Protein AF-A0A9X8VDF1-F1 (afdb_monomer_lite)

Sequence (161 aa):
MDKIRSIMGDCEPEWCFLNFKEASREVVQPNGGIATYKCFELTRDAFVLIVMGFTGKKALQWKIDYINAFNKMEAALSGAFEQQNNISEEEIDAYNVQALAKHYRVLYETWKNQIYPALRAIESPLAGRLVDRFKDGSAFLMYVEQAANKRLKPGQKPRIH

Structure (mmCIF, N/CA/C/O backbone):
data_AF-A0A9X8VDF1-F1
#
_entry.id   AF-A0A9X8VDF1-F1
#
loop_
_atom_site.group_PDB
_atom_site.id
_atom_site.type_symbol
_atom_site.label_atom_id
_atom_site.label_alt_id
_atom_site.label_comp_id
_atom_site.label_asym_id
_atom_site.label_entity_id
_atom_site.label_seq_id
_atom_site.pdbx_PDB_ins_code
_atom_site.Cartn_x
_atom_site.Cartn_y
_atom_site.Cartn_z
_atom_site.occupancy
_atom_site.B_iso_or_equiv
_atom_site.auth_seq_id
_atom_site.auth_comp_id
_atom_site.auth_asym_id
_atom_site.auth_atom_id
_atom_site.pdbx_PDB_model_num
ATOM 1 N N . MET A 1 1 ? -26.419 13.472 34.697 1.00 64.06 1 MET A N 1
ATOM 2 C CA . MET A 1 1 ? -26.368 12.145 35.352 1.00 64.06 1 MET A CA 1
ATOM 3 C C . MET A 1 1 ? -27.559 11.275 34.966 1.00 64.06 1 MET A C 1
ATOM 5 O O . MET A 1 1 ? -27.347 10.116 34.636 1.00 64.06 1 MET A O 1
ATOM 9 N N . ASP A 1 2 ? -28.777 11.822 34.913 1.00 75.94 2 ASP A N 1
ATOM 10 C CA . ASP A 1 2 ? -29.998 11.027 34.670 1.00 75.94 2 ASP A CA 1
ATOM 11 C C . ASP A 1 2 ? -30.047 10.355 33.296 1.00 75.94 2 ASP A C 1
ATOM 13 O O . ASP A 1 2 ? -30.526 9.234 33.170 1.00 75.94 2 ASP A O 1
ATOM 17 N N . LYS A 1 3 ? -29.454 10.980 32.273 1.00 76.12 3 LYS A N 1
ATOM 18 C CA . LYS A 1 3 ? -29.369 10.400 30.925 1.00 76.12 3 LYS A CA 1
ATOM 19 C C . LYS A 1 3 ? -28.497 9.138 30.868 1.00 76.12 3 LYS A C 1
ATOM 21 O O . LYS A 1 3 ? -28.879 8.177 30.216 1.00 76.12 3 LYS A O 1
ATOM 26 N N . ILE A 1 4 ? -27.364 9.121 31.579 1.00 81.12 4 ILE A N 1
ATOM 27 C CA . ILE A 1 4 ? -26.484 7.940 31.666 1.00 81.12 4 ILE A CA 1
ATOM 28 C C . ILE A 1 4 ? -27.190 6.830 32.446 1.00 81.12 4 ILE A C 1
ATOM 30 O O . ILE A 1 4 ? -27.235 5.697 31.988 1.00 81.12 4 ILE A O 1
ATOM 34 N N . ARG A 1 5 ? -27.835 7.167 33.568 1.00 81.44 5 ARG A N 1
ATOM 35 C CA . ARG A 1 5 ? -28.601 6.196 34.365 1.00 81.44 5 ARG A CA 1
ATOM 36 C C . ARG A 1 5 ? -29.788 5.604 33.605 1.00 81.44 5 ARG A C 1
ATOM 38 O O . ARG A 1 5 ? -30.051 4.416 33.733 1.00 81.44 5 ARG A O 1
ATOM 45 N N . SER A 1 6 ? -30.467 6.406 32.784 1.00 83.12 6 SER A N 1
ATOM 46 C CA . SER A 1 6 ? -31.528 5.925 31.894 1.00 83.12 6 SER A CA 1
ATOM 47 C C . SER A 1 6 ? -30.994 4.950 30.846 1.00 83.12 6 SER A C 1
ATOM 49 O O . SER A 1 6 ? -31.638 3.942 30.591 1.00 83.12 6 SER A O 1
ATOM 51 N N . ILE A 1 7 ? -29.823 5.224 30.261 1.00 82.06 7 ILE A N 1
ATOM 52 C CA . ILE A 1 7 ? -29.169 4.299 29.323 1.00 82.06 7 ILE A CA 1
ATOM 53 C C . ILE A 1 7 ? -28.780 3.006 30.044 1.00 82.06 7 ILE A C 1
ATOM 55 O O . ILE A 1 7 ? -29.059 1.929 29.532 1.00 82.06 7 ILE A O 1
ATOM 59 N N . MET A 1 8 ? -28.203 3.101 31.245 1.00 80.88 8 MET A N 1
ATOM 60 C CA . MET A 1 8 ? -27.798 1.934 32.034 1.00 80.88 8 MET A CA 1
ATOM 61 C C . MET A 1 8 ? -28.972 1.051 32.473 1.00 80.88 8 MET A C 1
ATOM 63 O O . MET A 1 8 ? -28.791 -0.146 32.648 1.00 80.88 8 MET A O 1
ATOM 67 N N . GLY A 1 9 ? -30.172 1.617 32.636 1.00 83.12 9 GLY A N 1
ATOM 68 C CA . GLY A 1 9 ? -31.382 0.843 32.937 1.00 83.12 9 GLY A CA 1
ATOM 69 C C . GLY A 1 9 ? -31.966 0.094 31.734 1.00 83.12 9 GLY A C 1
ATOM 70 O O . GLY A 1 9 ? -32.701 -0.875 31.915 1.00 83.12 9 GLY A O 1
ATOM 71 N N . ASP A 1 10 ? -31.640 0.533 30.517 1.00 83.75 10 ASP A N 1
ATOM 72 C CA . ASP A 1 10 ? -32.203 0.008 29.269 1.00 83.75 10 ASP A CA 1
ATOM 73 C C . ASP A 1 10 ? -31.198 -0.799 28.432 1.00 83.75 10 ASP A C 1
ATOM 75 O O . ASP A 1 10 ? -31.592 -1.449 27.463 1.00 83.75 10 ASP A O 1
ATOM 79 N N . CYS A 1 11 ? -29.918 -0.749 28.794 1.00 80.88 11 CYS A N 1
ATOM 80 C CA . CYS A 1 11 ? -28.820 -1.457 28.150 1.00 80.88 11 CYS A CA 1
ATOM 81 C C . CYS A 1 11 ? -28.487 -2.755 28.903 1.00 80.88 11 CYS A C 1
ATOM 83 O O . CYS A 1 11 ? -28.810 -2.923 30.078 1.00 80.88 11 CYS A O 1
ATOM 85 N N . GLU A 1 12 ? -27.832 -3.683 28.211 1.00 84.69 12 GLU A N 1
ATOM 86 C CA . GLU A 1 12 ? -27.369 -4.931 28.799 1.00 84.69 12 GLU A CA 1
ATOM 87 C C . GLU A 1 12 ? -26.359 -4.657 29.938 1.00 84.69 12 GLU A C 1
ATOM 89 O O . GLU A 1 12 ? -25.422 -3.869 29.745 1.00 84.69 12 GLU A O 1
ATOM 94 N N . PRO A 1 13 ? -26.520 -5.278 31.125 1.00 83.88 13 PRO A N 1
ATOM 95 C CA . PRO A 1 13 ? -25.715 -4.947 32.303 1.00 83.88 13 PRO A CA 1
ATOM 96 C C . PRO A 1 13 ? -24.206 -5.098 32.091 1.00 83.88 13 PRO A C 1
ATOM 98 O O . PRO A 1 13 ? -23.430 -4.271 32.568 1.00 83.88 13 PRO A O 1
ATOM 101 N N . GLU A 1 14 ? -23.790 -6.121 31.345 1.00 85.94 14 GLU A N 1
ATOM 102 C CA . GLU A 1 14 ? -22.381 -6.376 31.036 1.00 85.94 14 GLU A CA 1
ATOM 103 C C . GLU A 1 14 ? -21.795 -5.282 30.136 1.00 85.94 14 GLU A C 1
ATOM 105 O O . GLU A 1 14 ? -20.730 -4.734 30.426 1.00 85.94 14 GLU A O 1
ATOM 110 N N . TRP A 1 15 ? -22.535 -4.875 29.099 1.00 86.81 15 TRP A N 1
ATOM 111 C CA . TRP A 1 15 ? -22.125 -3.774 28.229 1.00 86.81 15 TRP A CA 1
ATOM 112 C C . TRP A 1 15 ? -22.015 -2.465 29.013 1.00 86.81 15 TRP A C 1
ATOM 114 O O . TRP A 1 15 ? -21.064 -1.704 28.831 1.00 86.81 15 TRP A O 1
ATOM 124 N N . CYS A 1 16 ? -22.953 -2.213 29.929 1.00 84.81 16 CYS A N 1
ATOM 125 C CA . CYS A 1 16 ? -22.906 -1.040 30.795 1.00 84.81 16 CYS A CA 1
ATOM 126 C C . CYS A 1 16 ? -21.697 -1.028 31.713 1.00 84.81 16 CYS A C 1
ATOM 128 O O . CYS A 1 16 ? -21.040 -0.000 31.819 1.00 84.81 16 CYS A O 1
ATOM 130 N N . PHE A 1 17 ? -21.393 -2.155 32.349 1.00 84.94 17 PHE A N 1
ATOM 131 C CA . PHE A 1 17 ? -20.259 -2.266 33.255 1.00 84.94 17 PHE A CA 1
ATOM 132 C C . PHE A 1 17 ? -18.921 -2.006 32.550 1.00 84.94 17 PHE A C 1
ATOM 134 O O . PHE A 1 17 ? -18.047 -1.338 33.100 1.00 84.94 17 PHE A O 1
ATOM 141 N N . LEU A 1 18 ? -18.775 -2.483 31.311 1.00 86.94 18 LEU A N 1
ATOM 142 C CA . LEU A 1 18 ? -17.561 -2.289 30.516 1.00 86.94 18 LEU A CA 1
ATOM 143 C C . LEU A 1 18 ? -17.398 -0.853 30.002 1.00 86.94 18 LEU A C 1
ATOM 145 O O . LEU A 1 18 ? -16.271 -0.393 29.828 1.00 86.94 18 LEU A O 1
ATOM 149 N N . ASN A 1 19 ? -18.504 -0.148 29.745 1.00 87.69 19 ASN A N 1
ATOM 150 C CA . ASN A 1 19 ? -18.484 1.141 29.051 1.00 87.69 19 ASN A CA 1
ATOM 151 C C . ASN A 1 19 ? -18.769 2.353 29.958 1.00 87.69 19 ASN A C 1
ATOM 153 O O . ASN A 1 19 ? -18.362 3.468 29.625 1.00 87.69 19 ASN A O 1
ATOM 157 N N . PHE A 1 20 ? -19.413 2.148 31.111 1.00 89.69 20 PHE A N 1
ATOM 158 C CA . PHE A 1 20 ? -19.726 3.168 32.114 1.00 89.69 20 PHE A CA 1
ATOM 159 C C . PHE A 1 20 ? -19.220 2.740 33.491 1.00 89.69 20 PHE A C 1
ATOM 161 O O . PHE A 1 20 ? -19.832 1.913 34.167 1.00 89.69 20 PHE A O 1
ATOM 168 N N . LYS A 1 21 ? -18.142 3.367 33.959 1.00 88.88 21 LYS A N 1
ATOM 169 C CA . LYS A 1 21 ? -17.600 3.105 35.293 1.00 88.88 21 LYS A CA 1
ATOM 170 C C . LYS A 1 21 ? -17.929 4.256 36.233 1.00 88.88 21 LYS A C 1
ATOM 172 O O . LYS A 1 21 ? -17.556 5.401 35.982 1.00 88.88 21 LYS A O 1
ATOM 177 N N . GLU A 1 22 ? -18.655 3.961 37.307 1.00 87.50 22 GLU A N 1
ATOM 178 C CA . GLU A 1 22 ? -18.976 4.953 38.335 1.00 87.50 22 GLU A CA 1
ATOM 179 C C . GLU A 1 22 ? -17.706 5.455 39.027 1.00 87.50 22 GLU A C 1
ATOM 181 O O . GLU A 1 22 ? -16.836 4.677 39.416 1.00 87.50 22 GLU A O 1
ATOM 186 N N . ALA A 1 23 ? -17.615 6.773 39.187 1.00 87.25 23 ALA A N 1
ATOM 187 C CA . ALA A 1 23 ? -16.504 7.441 39.842 1.00 87.25 23 ALA A CA 1
ATOM 188 C C . ALA A 1 23 ? -17.002 8.634 40.670 1.00 87.25 23 ALA A C 1
ATOM 190 O O . ALA A 1 23 ? -18.149 9.086 40.568 1.00 87.25 23 ALA A O 1
ATOM 191 N N . SER A 1 24 ? -16.122 9.170 41.506 1.00 88.50 24 SER A N 1
ATOM 192 C CA . SER A 1 24 ? -16.365 10.413 42.227 1.00 88.50 24 SER A CA 1
ATOM 193 C C . SER A 1 24 ? -15.155 11.318 42.125 1.00 88.50 24 SER A C 1
ATOM 195 O O . SER A 1 24 ? -14.020 10.855 42.214 1.00 88.50 24 SER A O 1
ATOM 197 N N . ARG A 1 25 ? -15.402 12.617 41.976 1.00 89.00 25 ARG A N 1
ATOM 198 C CA . ARG A 1 25 ? -14.361 13.635 41.943 1.00 89.00 25 ARG A CA 1
ATOM 199 C C . ARG A 1 25 ? -14.585 14.641 43.054 1.00 89.00 25 ARG A C 1
ATOM 201 O O . ARG A 1 25 ? -15.652 15.243 43.147 1.00 89.00 25 ARG A O 1
ATOM 208 N N . GLU A 1 26 ? -13.553 14.842 43.853 1.00 91.75 26 GLU A N 1
ATOM 209 C CA . GLU A 1 26 ? -13.494 15.927 44.820 1.00 91.75 26 GLU A CA 1
ATOM 210 C C . GLU A 1 26 ? -13.043 17.209 44.121 1.00 91.75 26 GLU A C 1
ATOM 212 O O . GLU A 1 26 ? -12.083 17.220 43.345 1.00 91.75 26 GLU A O 1
ATOM 217 N N . VAL A 1 27 ? -13.777 18.291 44.352 1.00 88.75 27 VAL A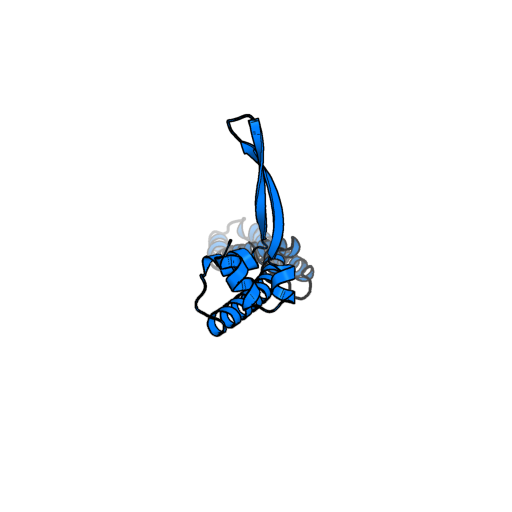 N 1
ATOM 218 C CA . VAL A 1 27 ? -13.481 19.610 43.799 1.00 88.75 27 VAL A CA 1
ATOM 219 C C . VAL A 1 27 ? -13.410 20.593 44.954 1.00 88.75 27 VAL A C 1
ATOM 221 O O . VAL A 1 27 ? -14.351 20.707 45.743 1.00 88.75 27 VAL A O 1
ATOM 224 N N . VAL A 1 28 ? -12.288 21.305 45.037 1.00 90.69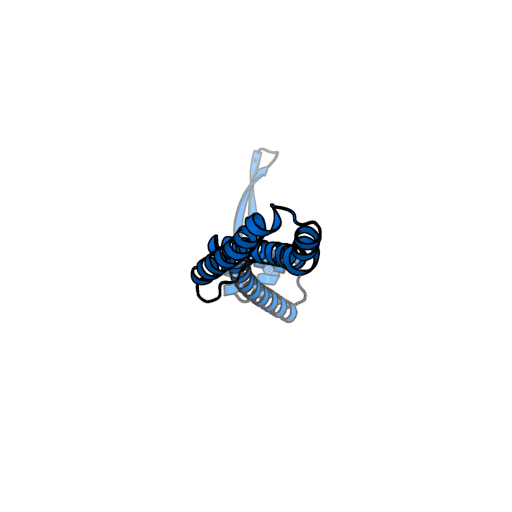 28 VAL A N 1
ATOM 225 C CA . VAL A 1 28 ? -12.106 22.405 45.984 1.00 90.69 28 VAL A CA 1
ATOM 226 C C . VAL A 1 28 ? -12.955 23.578 45.514 1.00 90.69 28 VAL A C 1
ATOM 228 O O . VAL A 1 28 ? -12.837 24.040 44.378 1.00 90.69 28 VAL A O 1
ATOM 231 N N . GLN A 1 29 ? -13.847 24.033 46.379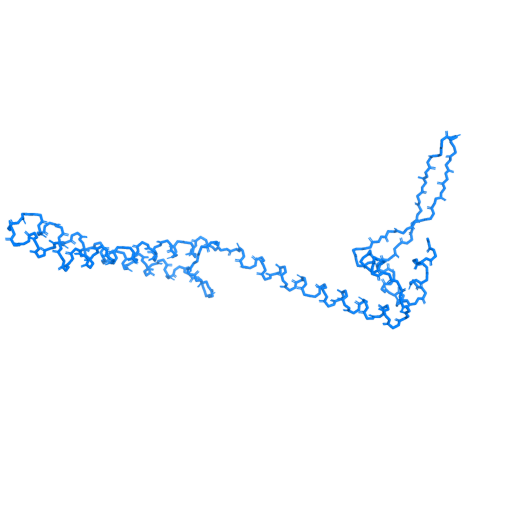 1.00 90.62 29 GLN A N 1
ATOM 232 C CA . GLN A 1 29 ? -14.723 25.158 46.122 1.00 90.62 29 GLN A CA 1
ATOM 233 C C . GLN A 1 29 ? -14.016 26.491 46.410 1.00 90.62 29 GLN A C 1
ATOM 235 O O . GLN A 1 29 ? -13.076 26.538 47.206 1.00 90.62 29 GLN A O 1
ATOM 240 N N . PRO A 1 30 ? -14.500 27.607 45.835 1.00 85.56 30 PRO A N 1
ATOM 241 C CA . PRO A 1 30 ? -13.928 28.938 46.063 1.00 85.56 30 PRO A CA 1
ATOM 242 C C . PRO A 1 30 ? -13.905 29.380 47.537 1.00 85.56 30 PRO A C 1
ATOM 244 O O . PRO A 1 30 ? -13.122 30.247 47.903 1.00 85.56 30 PRO A O 1
ATOM 247 N N . ASN A 1 31 ? -14.751 28.787 48.386 1.00 90.06 31 ASN A N 1
ATOM 248 C CA . ASN A 1 31 ? -14.819 29.038 49.829 1.00 90.06 31 ASN A CA 1
ATOM 249 C C . ASN A 1 31 ? -13.888 28.131 50.665 1.00 90.06 31 ASN A C 1
ATOM 251 O O . ASN A 1 31 ? -13.973 28.148 51.890 1.00 90.06 31 ASN A O 1
ATOM 255 N N . GLY A 1 32 ? -13.036 27.320 50.029 1.00 85.06 32 GLY A N 1
ATOM 256 C CA . GLY A 1 32 ? -12.114 26.400 50.702 1.00 85.06 32 GLY A CA 1
ATOM 257 C C . GLY A 1 32 ? -12.730 25.066 51.145 1.00 85.06 32 GLY A C 1
ATOM 258 O O . GLY A 1 32 ? -12.010 24.217 51.664 1.00 85.06 32 GLY A O 1
ATOM 259 N N . GLY A 1 33 ? -14.031 24.842 50.930 1.00 89.75 33 GLY A N 1
ATOM 260 C CA . GLY A 1 33 ? -14.664 23.541 51.165 1.00 89.75 33 GLY A CA 1
ATOM 261 C C . GLY A 1 33 ? -14.354 22.531 50.055 1.00 89.75 33 GLY A C 1
ATOM 262 O O . GLY A 1 33 ? -14.139 22.910 48.906 1.00 89.75 33 GLY A O 1
ATOM 263 N N . ILE A 1 34 ? -14.372 21.235 50.368 1.00 88.75 34 ILE A N 1
ATOM 264 C CA . ILE A 1 34 ? -14.288 20.158 49.369 1.00 88.75 34 ILE A CA 1
ATOM 265 C C . ILE A 1 34 ? -15.702 19.642 49.102 1.00 88.75 34 ILE A C 1
ATOM 267 O O . ILE A 1 34 ? -16.426 19.306 50.037 1.00 88.75 34 ILE A O 1
ATOM 271 N N . ALA A 1 35 ? -16.099 19.566 47.831 1.00 88.81 35 ALA A N 1
ATOM 272 C CA . ALA A 1 35 ? -17.330 18.892 47.429 1.00 88.81 35 ALA A CA 1
ATOM 273 C C . ALA A 1 35 ? -17.050 17.686 46.540 1.00 88.81 35 ALA A C 1
ATOM 275 O O . ALA A 1 35 ? -16.310 17.773 45.560 1.00 88.81 35 ALA A O 1
ATOM 276 N N . THR A 1 36 ? -17.705 16.577 46.870 1.00 89.19 36 THR A N 1
ATOM 277 C CA . THR A 1 36 ? -17.641 15.327 46.116 1.00 89.19 36 THR A CA 1
ATOM 278 C C . THR A 1 36 ? -18.766 15.284 45.089 1.00 89.19 36 THR A C 1
ATOM 280 O O . THR A 1 36 ? -19.948 15.260 45.434 1.00 89.19 36 THR A O 1
ATOM 283 N N . TYR A 1 37 ? -18.403 15.227 43.812 1.00 87.88 37 TYR A N 1
ATOM 284 C CA . TYR A 1 37 ? -19.331 15.087 42.696 1.00 87.88 37 TYR A CA 1
ATOM 285 C C . TYR A 1 37 ? -19.276 13.665 42.152 1.00 87.88 37 TYR A C 1
ATOM 287 O O . TYR A 1 37 ? -18.199 13.125 41.908 1.00 87.88 37 TYR A O 1
ATOM 295 N N . LYS A 1 38 ? -20.443 13.062 41.918 1.00 87.38 38 LYS A N 1
ATOM 296 C CA . LYS A 1 38 ? -20.532 11.783 41.203 1.00 87.38 38 LYS A CA 1
ATOM 297 C C . LYS A 1 38 ? -20.261 12.018 39.716 1.00 87.38 38 LYS A C 1
ATOM 299 O O . LYS A 1 38 ? -20.856 12.917 39.121 1.00 87.38 38 LYS A O 1
ATOM 304 N N . CYS A 1 39 ? -19.413 11.197 39.117 1.00 88.00 39 CYS A N 1
ATOM 305 C CA . CYS A 1 39 ? -19.093 11.213 37.694 1.00 88.00 39 CYS A CA 1
ATOM 306 C C . CYS A 1 39 ? -19.032 9.784 37.134 1.00 88.00 39 CYS A C 1
ATOM 308 O O . CYS A 1 39 ? -19.197 8.808 37.863 1.00 88.00 39 CYS A O 1
ATOM 310 N N . PHE A 1 40 ? -18.845 9.672 35.822 1.00 87.31 40 PHE A N 1
ATOM 311 C CA . PHE A 1 40 ? -18.625 8.400 35.144 1.00 87.31 40 PHE A CA 1
ATOM 312 C C . PHE A 1 40 ? -17.362 8.500 34.295 1.00 87.31 40 PHE A C 1
ATOM 314 O O . PHE A 1 40 ? -17.179 9.487 33.580 1.00 87.31 40 PHE A O 1
ATOM 321 N N . GLU A 1 41 ? -16.520 7.477 34.363 1.00 89.44 41 GLU A N 1
ATOM 322 C CA . GLU A 1 41 ? -15.487 7.218 33.366 1.00 89.44 41 GLU A CA 1
ATOM 323 C C . GLU A 1 41 ? -16.135 6.475 32.194 1.00 89.44 41 GLU A C 1
ATOM 325 O O . GLU A 1 41 ? -16.903 5.530 32.393 1.00 89.44 41 GLU A O 1
ATOM 330 N N . LEU A 1 42 ? -15.863 6.943 30.977 1.00 91.94 42 LEU A N 1
ATOM 331 C CA . LEU A 1 42 ? -16.499 6.457 29.757 1.00 91.94 42 LEU A CA 1
ATOM 332 C C . LEU A 1 42 ? -15.450 5.874 28.816 1.00 91.94 42 LEU A C 1
ATOM 334 O O . LEU A 1 42 ? -14.390 6.470 28.620 1.00 91.94 42 LEU A O 1
ATOM 338 N N . THR A 1 43 ? -15.781 4.757 28.175 1.00 93.19 43 THR A N 1
ATOM 339 C CA . THR A 1 43 ? -15.057 4.297 26.985 1.00 93.19 43 THR A CA 1
ATOM 340 C C . THR A 1 43 ? -15.421 5.160 25.772 1.00 93.19 43 THR A C 1
ATOM 342 O O . THR A 1 43 ? -16.398 5.920 25.782 1.00 93.19 43 THR A O 1
ATOM 345 N N . ARG A 1 44 ? -14.660 5.011 24.680 1.00 92.06 44 ARG A N 1
ATOM 346 C CA . ARG A 1 44 ? -14.999 5.604 23.375 1.00 92.06 44 ARG A CA 1
ATOM 347 C C . ARG A 1 44 ? -16.433 5.263 22.966 1.00 92.06 44 ARG A C 1
ATOM 349 O O . ARG A 1 44 ? -17.177 6.139 22.537 1.00 92.06 44 ARG A O 1
ATOM 356 N N . ASP A 1 45 ? -16.822 4.011 23.149 1.00 92.81 45 ASP A N 1
ATOM 357 C CA . ASP A 1 45 ? -18.109 3.487 22.709 1.00 92.81 45 ASP A CA 1
ATOM 358 C C . ASP A 1 45 ? -19.268 4.058 23.539 1.00 92.81 45 ASP A C 1
ATOM 360 O O . ASP A 1 45 ? -20.277 4.483 22.973 1.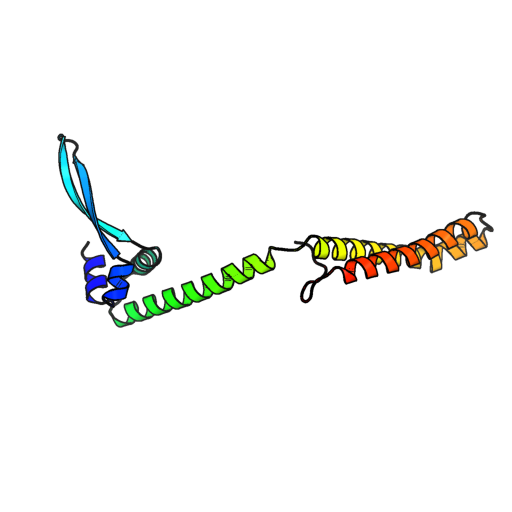00 92.81 45 ASP A O 1
ATOM 364 N N . ALA A 1 46 ? -19.100 4.192 24.862 1.00 90.81 46 ALA A N 1
ATOM 365 C CA . ALA A 1 46 ? -20.057 4.912 25.707 1.00 90.81 46 ALA A CA 1
ATOM 366 C C . ALA A 1 46 ? -20.205 6.381 25.295 1.00 90.81 46 ALA A C 1
ATOM 368 O O . ALA A 1 46 ? -21.322 6.903 25.247 1.00 90.81 46 ALA A O 1
ATOM 369 N N . PHE A 1 47 ? -19.097 7.058 24.985 1.00 90.88 47 PHE A N 1
ATOM 370 C CA . PHE A 1 47 ? -19.136 8.442 24.521 1.00 90.88 47 PHE A CA 1
ATOM 371 C C . PHE A 1 47 ? -19.899 8.572 23.196 1.00 90.88 47 PHE A C 1
ATOM 373 O O . PHE A 1 47 ? -20.809 9.397 23.090 1.00 90.88 47 PHE A O 1
ATOM 380 N N . VAL A 1 48 ? -19.589 7.720 22.214 1.00 90.31 48 VAL A N 1
ATOM 381 C CA . VAL A 1 48 ? -20.269 7.683 20.908 1.00 90.31 48 VAL A CA 1
ATOM 382 C C . VAL A 1 48 ? -21.769 7.449 21.088 1.00 90.31 48 VAL A C 1
ATOM 384 O O . VAL A 1 48 ? -22.585 8.176 20.516 1.00 90.31 48 VAL A O 1
ATOM 387 N N . LEU A 1 49 ? -22.144 6.504 21.950 1.00 89.44 49 LEU A N 1
ATOM 388 C CA . LEU A 1 49 ? -23.539 6.211 22.258 1.00 89.44 49 LEU A CA 1
ATOM 389 C C . LEU A 1 49 ? -24.275 7.418 22.867 1.00 89.44 49 LEU A C 1
ATOM 391 O O . LEU A 1 49 ? -25.408 7.713 22.479 1.00 89.44 49 LEU A O 1
ATOM 395 N N . ILE A 1 50 ? -23.637 8.147 23.791 1.00 88.75 50 ILE A N 1
ATOM 396 C CA . ILE A 1 50 ? -24.210 9.357 24.403 1.00 88.75 50 ILE A CA 1
ATOM 397 C C . ILE A 1 50 ? -24.427 10.456 23.355 1.00 88.75 50 ILE A C 1
ATOM 399 O O . ILE A 1 50 ? -25.489 11.092 23.352 1.00 88.75 50 ILE A O 1
ATOM 403 N N . VAL A 1 51 ? -23.444 10.679 22.476 1.00 88.06 51 VAL A N 1
ATOM 404 C CA . VAL A 1 51 ? -23.494 11.712 21.427 1.00 88.06 51 VAL A CA 1
ATOM 405 C C . VAL A 1 51 ? -24.623 11.439 20.433 1.00 88.06 51 VAL A C 1
ATOM 407 O O . VAL A 1 51 ? -25.344 12.363 20.063 1.00 88.06 51 VAL A O 1
ATOM 410 N N . MET A 1 52 ? -24.862 10.172 20.077 1.00 85.69 52 MET A N 1
ATOM 411 C CA . MET A 1 52 ? -25.989 9.762 19.224 1.00 85.69 52 MET A CA 1
ATOM 412 C C . MET A 1 52 ? -27.372 10.011 19.856 1.00 85.69 52 MET A C 1
ATOM 414 O O . MET A 1 52 ? -28.405 9.845 19.195 1.00 85.69 52 MET A O 1
ATOM 418 N N . GLY A 1 53 ? -27.424 10.362 21.144 1.00 79.44 53 GLY A N 1
ATOM 419 C CA . GLY A 1 53 ? -28.656 10.568 21.893 1.00 79.44 53 GLY A CA 1
ATOM 420 C C . GLY A 1 53 ? -29.410 9.268 22.182 1.00 79.44 53 GLY A C 1
ATOM 421 O O . GLY A 1 53 ? -29.049 8.186 21.726 1.00 79.44 53 GLY A O 1
ATOM 422 N N . PHE A 1 54 ? -30.498 9.366 22.943 1.00 72.25 54 PHE A N 1
ATOM 423 C CA . PHE A 1 54 ? -31.313 8.216 23.332 1.00 72.25 54 PHE A CA 1
ATOM 424 C C . PHE A 1 54 ? -32.718 8.341 22.738 1.00 72.25 54 PHE A C 1
ATOM 426 O O . PHE A 1 54 ? -33.376 9.360 22.926 1.00 72.25 54 PHE A O 1
ATOM 433 N N . THR A 1 55 ? -33.155 7.311 22.013 1.00 74.12 55 THR A N 1
ATOM 434 C CA . THR A 1 55 ? -34.451 7.252 21.312 1.00 74.12 55 THR A CA 1
ATOM 435 C C . THR A 1 55 ? -35.166 5.918 21.586 1.00 74.12 55 THR A C 1
ATOM 437 O O . THR A 1 55 ? -35.749 5.309 20.692 1.00 74.12 55 THR A O 1
ATOM 440 N N . GLY A 1 56 ? -35.107 5.445 22.838 1.00 81.12 56 GLY A N 1
ATOM 441 C CA . GLY A 1 56 ? -35.789 4.232 23.309 1.00 81.12 56 GLY A CA 1
ATOM 442 C C . GLY A 1 56 ? -34.992 2.930 23.140 1.00 81.12 56 GLY A C 1
ATOM 443 O O . GLY A 1 56 ? -33.996 2.877 22.418 1.00 81.12 56 GLY A O 1
ATOM 444 N N . LYS A 1 57 ? -35.459 1.857 23.796 1.00 83.81 57 LYS A N 1
ATOM 445 C CA . LYS A 1 57 ? -34.771 0.550 23.901 1.00 83.81 57 LYS A CA 1
ATOM 446 C C . LYS A 1 57 ? -34.353 -0.060 22.560 1.00 83.81 57 LYS A C 1
ATOM 448 O O . LYS A 1 57 ? -33.223 -0.506 22.406 1.00 83.81 57 LYS A O 1
ATOM 453 N N . LYS A 1 58 ? -35.239 -0.042 21.557 1.00 85.56 58 LYS A N 1
ATOM 454 C CA . LYS A 1 58 ? -34.926 -0.592 20.224 1.00 85.56 58 LYS A CA 1
ATOM 455 C C . LYS A 1 58 ? -33.831 0.202 19.510 1.00 85.56 58 LYS A C 1
ATOM 457 O O . LYS A 1 58 ? -32.950 -0.386 18.894 1.00 85.56 58 LYS A O 1
ATOM 462 N N . ALA A 1 59 ? -33.873 1.531 19.610 1.00 86.62 59 ALA A N 1
ATOM 463 C CA . ALA A 1 59 ? -32.850 2.382 19.014 1.00 86.62 59 ALA A CA 1
ATOM 464 C C . ALA A 1 59 ? -31.506 2.246 19.740 1.00 86.62 59 ALA A C 1
ATOM 466 O O . ALA A 1 59 ? -30.462 2.336 19.105 1.00 86.62 59 ALA A O 1
ATOM 467 N N . LEU A 1 60 ? -31.531 2.013 21.055 1.00 87.88 60 LEU A N 1
ATOM 468 C CA . LEU A 1 60 ? -30.340 1.737 21.852 1.00 87.88 60 LEU A CA 1
ATOM 469 C C . LEU A 1 60 ? -29.646 0.451 21.398 1.00 87.88 60 LEU A C 1
ATOM 471 O O . LEU A 1 60 ? -28.455 0.493 21.109 1.00 87.88 60 LEU A O 1
ATOM 475 N N . GLN A 1 61 ? -30.397 -0.646 21.262 1.00 87.81 61 GLN A N 1
ATOM 476 C CA . GLN A 1 61 ? -29.844 -1.912 20.779 1.00 87.81 61 GLN A CA 1
ATOM 477 C C . GLN A 1 61 ? -29.215 -1.751 19.392 1.00 87.81 61 GLN A C 1
ATOM 479 O O . GLN A 1 61 ? -28.062 -2.112 19.193 1.00 87.81 61 GLN A O 1
ATOM 484 N N . TRP A 1 62 ? -29.926 -1.105 18.463 1.00 89.62 62 TRP A N 1
ATOM 485 C CA . TRP A 1 62 ? -29.399 -0.851 17.122 1.00 89.62 62 TRP A CA 1
ATOM 486 C C . TRP A 1 62 ? -28.103 -0.021 17.138 1.00 89.62 62 TRP A C 1
ATOM 488 O O . TRP A 1 62 ? -27.183 -0.302 16.375 1.00 89.62 62 TRP A O 1
ATOM 498 N N . LYS A 1 63 ? -27.995 0.984 18.021 1.00 90.81 63 LYS A N 1
ATOM 499 C CA . LYS A 1 63 ? -26.769 1.790 18.174 1.00 90.81 63 LYS A CA 1
ATOM 500 C C . LYS A 1 63 ? -25.605 0.967 18.723 1.00 90.81 63 LYS A C 1
ATOM 502 O O . LYS A 1 63 ? -24.482 1.143 18.263 1.00 90.81 63 LYS A O 1
ATOM 507 N N . ILE A 1 64 ? -25.866 0.066 19.669 1.00 90.19 64 ILE A N 1
ATOM 508 C CA . ILE A 1 64 ? -24.856 -0.862 20.194 1.00 90.19 64 ILE A CA 1
ATOM 509 C C . ILE A 1 64 ? -24.387 -1.810 19.085 1.00 90.19 64 ILE A C 1
ATOM 511 O O . ILE A 1 64 ? -23.185 -1.964 18.878 1.00 90.19 64 ILE A O 1
ATOM 515 N N . ASP A 1 65 ? -25.314 -2.376 18.312 1.00 91.38 65 ASP A N 1
ATOM 516 C CA . ASP A 1 65 ? -24.990 -3.254 17.183 1.00 91.38 65 ASP A CA 1
ATOM 517 C C . ASP A 1 65 ? -24.169 -2.516 16.116 1.00 91.38 65 ASP A C 1
ATOM 519 O O . ASP A 1 65 ? -23.193 -3.058 15.592 1.00 91.38 65 ASP A O 1
ATOM 523 N N . TYR A 1 66 ? -24.516 -1.256 15.839 1.00 93.06 66 TYR A N 1
ATOM 524 C CA . TYR A 1 66 ? -23.759 -0.384 14.946 1.00 93.06 66 TYR A CA 1
ATOM 525 C C . TYR A 1 66 ? -22.330 -0.147 15.451 1.00 93.06 66 TYR A C 1
ATOM 527 O O . TYR A 1 66 ? -21.384 -0.311 14.683 1.00 93.06 66 TYR A O 1
ATOM 535 N N . ILE A 1 67 ? -22.153 0.198 16.731 1.00 93.25 67 ILE A N 1
ATOM 536 C CA . ILE A 1 67 ? -20.827 0.395 17.341 1.00 93.25 67 ILE A CA 1
ATOM 537 C C . ILE A 1 67 ? -20.004 -0.896 17.249 1.00 93.25 67 ILE A C 1
ATOM 539 O O . ILE A 1 67 ? -18.854 -0.867 16.819 1.00 93.25 67 ILE A O 1
ATOM 543 N N . ASN A 1 68 ? -20.606 -2.046 17.554 1.00 93.19 68 ASN A N 1
ATOM 544 C CA . ASN A 1 68 ? -19.942 -3.344 17.454 1.00 93.19 68 ASN A CA 1
ATOM 545 C C . ASN A 1 68 ? -19.517 -3.671 16.013 1.00 93.19 68 ASN A C 1
ATOM 547 O O . ASN A 1 68 ? -18.414 -4.173 15.788 1.00 93.19 68 ASN A O 1
ATOM 551 N N . ALA A 1 69 ? -20.374 -3.394 15.028 1.00 94.00 69 ALA A N 1
ATOM 552 C CA . ALA A 1 69 ? -20.049 -3.575 13.616 1.00 94.00 69 ALA A CA 1
ATOM 553 C C . ALA A 1 69 ? -18.931 -2.623 13.165 1.00 94.00 69 ALA A C 1
ATOM 555 O O . ALA A 1 69 ? -18.012 -3.045 12.462 1.00 94.00 69 ALA A O 1
ATOM 556 N N . PHE A 1 70 ? -18.969 -1.368 13.616 1.00 94.25 70 PHE A N 1
ATOM 557 C CA . PHE A 1 70 ? -17.931 -0.382 13.340 1.00 94.25 70 PHE A CA 1
ATOM 558 C C . PHE A 1 70 ? -16.584 -0.804 13.930 1.00 94.25 70 PHE A C 1
ATOM 560 O O . PHE A 1 70 ? -15.596 -0.811 13.209 1.00 94.25 70 PHE A O 1
ATOM 567 N N . ASN A 1 71 ? -16.543 -1.238 15.191 1.00 93.31 71 ASN A N 1
ATOM 568 C CA . ASN A 1 71 ? -15.317 -1.713 15.837 1.00 93.31 71 ASN A CA 1
ATOM 569 C C . ASN A 1 71 ? -14.711 -2.917 15.097 1.00 93.31 71 ASN A C 1
ATOM 571 O O . ASN A 1 71 ? -13.497 -2.992 14.918 1.00 93.31 71 ASN A O 1
ATOM 575 N N . LYS A 1 72 ? -15.549 -3.847 14.615 1.00 92.75 72 LYS A N 1
ATOM 576 C CA . LYS A 1 72 ? -15.095 -4.972 13.778 1.00 92.75 72 LYS A CA 1
ATOM 577 C C . LYS A 1 72 ? -14.491 -4.493 12.457 1.00 92.75 72 LYS A C 1
ATOM 579 O O . LYS A 1 72 ? -13.452 -5.001 12.045 1.00 92.75 72 LYS A O 1
ATOM 584 N N . MET A 1 73 ? -15.132 -3.525 11.803 1.00 91.94 73 MET A N 1
ATOM 585 C CA . MET A 1 73 ? -14.626 -2.922 10.569 1.00 91.94 73 MET A CA 1
ATOM 586 C C . MET A 1 73 ? -13.314 -2.167 10.810 1.00 91.94 73 MET A C 1
ATOM 588 O O . MET A 1 73 ? -12.371 -2.349 10.051 1.00 91.94 73 MET A O 1
ATOM 592 N N . GLU A 1 74 ? -13.228 -1.357 11.864 1.00 90.00 74 GLU A N 1
ATOM 593 C CA . GLU A 1 74 ? -12.021 -0.625 12.251 1.00 90.00 74 GLU A CA 1
ATOM 594 C C . GLU A 1 74 ? -10.859 -1.587 12.514 1.00 90.00 74 GLU A C 1
ATOM 596 O O . GLU A 1 74 ? -9.779 -1.392 11.969 1.00 90.00 74 GLU A O 1
ATOM 601 N N . ALA A 1 75 ? -11.083 -2.672 13.261 1.00 88.94 75 ALA A N 1
ATOM 602 C CA . ALA A 1 75 ? -10.059 -3.687 13.502 1.00 88.94 75 ALA A CA 1
ATOM 603 C C . ALA A 1 75 ? -9.584 -4.362 12.202 1.00 88.94 75 ALA A C 1
ATOM 605 O O . ALA A 1 75 ? -8.383 -4.557 12.007 1.00 88.94 75 ALA A O 1
ATOM 606 N N . ALA A 1 76 ? -10.511 -4.685 11.293 1.00 86.50 76 ALA A N 1
ATOM 607 C CA . ALA A 1 76 ? -10.177 -5.272 9.996 1.00 86.50 76 ALA A CA 1
ATOM 608 C C . ALA A 1 76 ? -9.390 -4.298 9.103 1.00 86.50 76 ALA A C 1
ATOM 610 O O . ALA A 1 76 ? -8.437 -4.698 8.433 1.00 86.50 76 ALA A O 1
ATOM 611 N N . LEU A 1 77 ? -9.769 -3.019 9.108 1.00 84.31 77 LEU A N 1
ATOM 612 C CA . LEU A 1 77 ? -9.112 -1.983 8.323 1.00 84.31 77 LEU A CA 1
ATOM 613 C C . LEU A 1 77 ? -7.740 -1.625 8.887 1.00 84.31 77 LEU A C 1
ATOM 615 O O . LEU A 1 77 ? -6.805 -1.522 8.105 1.00 84.31 77 LEU A O 1
ATOM 619 N N . SER A 1 78 ? -7.577 -1.488 10.202 1.00 77.06 78 SER A N 1
ATOM 620 C CA . SER A 1 78 ? -6.276 -1.182 10.814 1.00 77.06 78 SER A CA 1
ATOM 621 C C . SER A 1 78 ? -5.218 -2.221 10.436 1.00 77.06 78 SER A C 1
ATOM 623 O O . SER A 1 78 ? -4.140 -1.850 9.979 1.00 77.06 78 SER A O 1
ATOM 625 N N . GLY A 1 79 ? -5.554 -3.516 10.485 1.00 67.38 79 GLY A N 1
ATOM 626 C CA . GLY A 1 79 ? -4.644 -4.571 10.024 1.00 67.38 79 GLY A CA 1
ATOM 627 C C . GLY A 1 79 ? -4.356 -4.517 8.517 1.00 67.38 79 GLY A C 1
ATOM 628 O O . GLY A 1 79 ? -3.222 -4.744 8.092 1.00 67.38 79 GLY A O 1
ATOM 629 N N . ALA A 1 80 ? -5.354 -4.173 7.696 1.00 63.56 80 ALA A N 1
ATOM 630 C CA . ALA A 1 80 ? -5.181 -4.033 6.250 1.00 63.56 80 ALA A CA 1
ATOM 631 C C . ALA A 1 80 ? -4.321 -2.810 5.875 1.00 63.56 80 ALA A C 1
ATOM 633 O O . ALA A 1 80 ? -3.449 -2.918 5.015 1.00 63.56 80 ALA A O 1
ATOM 634 N N . PHE A 1 81 ? -4.513 -1.667 6.538 1.00 61.50 81 PHE A N 1
ATOM 635 C CA . PHE A 1 81 ? -3.717 -0.456 6.330 1.00 61.50 81 PHE A CA 1
ATOM 636 C C . PHE A 1 81 ? -2.264 -0.645 6.780 1.00 61.50 81 PHE A C 1
ATOM 638 O O . PHE A 1 81 ? -1.355 -0.181 6.094 1.00 61.50 81 PHE A O 1
ATOM 645 N N . GLU A 1 82 ? -2.015 -1.362 7.878 1.00 61.84 82 GLU A N 1
ATOM 646 C CA . GLU A 1 82 ? -0.652 -1.700 8.314 1.00 61.84 82 GLU A CA 1
ATOM 647 C C . GLU A 1 82 ? 0.072 -2.596 7.297 1.00 61.84 82 GLU A C 1
ATOM 649 O O . GLU A 1 82 ? 1.232 -2.351 6.965 1.00 61.84 82 GLU A O 1
ATOM 654 N N . GLN A 1 83 ? -0.618 -3.590 6.729 1.00 60.22 83 GLN A N 1
ATOM 655 C CA . GLN A 1 83 ? -0.059 -4.457 5.684 1.00 60.22 83 GLN A CA 1
ATOM 656 C C . GLN A 1 83 ? 0.158 -3.720 4.357 1.00 60.22 83 GLN A C 1
ATOM 658 O O . GLN A 1 83 ? 1.105 -4.013 3.625 1.00 60.22 83 GLN A O 1
ATOM 663 N N . GLN A 1 84 ? -0.709 -2.762 4.028 1.00 59.16 84 GLN A N 1
ATOM 664 C CA . GLN A 1 84 ? -0.635 -2.029 2.769 1.00 59.16 84 GLN A CA 1
ATOM 665 C C . GLN A 1 84 ? 0.460 -0.951 2.781 1.00 59.16 84 GLN A C 1
ATOM 667 O O . GLN A 1 84 ? 1.070 -0.723 1.735 1.00 59.16 84 GLN A O 1
ATOM 672 N N . ASN A 1 85 ? 0.749 -0.362 3.947 1.00 63.22 85 ASN A N 1
ATOM 673 C CA . ASN A 1 85 ? 1.766 0.681 4.126 1.00 63.22 85 ASN A CA 1
ATOM 674 C C . ASN A 1 85 ? 3.190 0.149 4.347 1.00 63.22 85 ASN A C 1
ATOM 676 O O . ASN A 1 85 ? 4.142 0.922 4.259 1.00 63.22 85 ASN A O 1
ATOM 680 N N . ASN A 1 86 ? 3.363 -1.149 4.605 1.00 77.31 86 ASN A N 1
ATOM 681 C CA . ASN A 1 86 ? 4.684 -1.748 4.781 1.00 77.31 86 ASN A CA 1
ATOM 682 C C . ASN A 1 86 ? 5.221 -2.284 3.443 1.00 77.31 86 ASN A C 1
ATOM 684 O O . ASN A 1 86 ? 5.259 -3.491 3.202 1.00 77.31 86 ASN A O 1
ATOM 688 N N . ILE A 1 87 ? 5.559 -1.367 2.532 1.00 85.50 87 ILE A N 1
ATOM 689 C CA . ILE A 1 87 ? 6.229 -1.704 1.269 1.00 85.50 87 ILE A CA 1
ATOM 690 C C . ILE A 1 87 ? 7.674 -2.078 1.598 1.00 85.50 87 ILE A C 1
ATOM 692 O O . ILE A 1 87 ? 8.375 -1.300 2.245 1.00 85.50 87 ILE A O 1
ATOM 696 N N . SER A 1 88 ? 8.124 -3.259 1.171 1.00 89.44 88 SER A N 1
ATOM 697 C CA . SER A 1 88 ? 9.498 -3.682 1.456 1.00 89.44 88 SER A CA 1
ATOM 698 C C . SER A 1 88 ? 10.515 -3.016 0.528 1.00 89.44 88 SER A C 1
ATOM 700 O O . SER A 1 88 ? 10.183 -2.603 -0.587 1.00 89.44 88 SER A O 1
ATOM 702 N N . GLU A 1 89 ? 11.777 -2.951 0.963 1.00 90.00 89 GLU A N 1
ATOM 703 C CA . GLU A 1 89 ? 12.875 -2.444 0.129 1.00 90.00 89 GLU A CA 1
ATOM 704 C C . GLU A 1 89 ? 12.969 -3.211 -1.199 1.00 90.00 89 GLU A C 1
ATOM 706 O O . GLU A 1 89 ? 13.169 -2.608 -2.247 1.00 90.00 89 GLU A O 1
ATOM 711 N N . GLU A 1 90 ? 12.708 -4.522 -1.197 1.00 92.62 90 GLU A N 1
ATOM 712 C CA . GLU A 1 90 ? 12.716 -5.341 -2.412 1.00 92.62 90 GLU A CA 1
ATOM 713 C C . GLU A 1 90 ? 11.598 -4.969 -3.402 1.00 92.62 90 GLU A C 1
ATOM 715 O O . GLU A 1 90 ? 11.809 -5.039 -4.615 1.00 92.62 90 GLU A O 1
ATOM 720 N N . GLU A 1 91 ? 10.418 -4.562 -2.917 1.00 93.19 91 GLU A N 1
ATOM 721 C CA . GLU A 1 91 ? 9.320 -4.080 -3.772 1.00 93.19 91 GLU A CA 1
ATOM 722 C C . GLU A 1 91 ? 9.675 -2.746 -4.442 1.00 93.19 91 GLU A C 1
ATOM 724 O O . GLU A 1 91 ? 9.382 -2.553 -5.629 1.00 93.19 91 GLU A O 1
ATOM 729 N N . ILE A 1 92 ? 10.349 -1.861 -3.701 1.00 92.81 92 ILE A N 1
ATOM 730 C CA . ILE A 1 92 ? 10.827 -0.562 -4.186 1.00 92.81 92 ILE A CA 1
ATOM 731 C C . ILE A 1 92 ? 11.959 -0.759 -5.201 1.00 92.81 92 ILE A C 1
ATOM 733 O O . ILE A 1 92 ? 11.924 -0.183 -6.290 1.00 92.81 92 ILE A O 1
ATOM 737 N N . ASP A 1 93 ? 12.934 -1.614 -4.892 1.00 93.94 93 ASP A N 1
ATOM 738 C CA . ASP A 1 93 ? 14.052 -1.938 -5.779 1.00 93.94 93 ASP A CA 1
ATOM 739 C C . ASP A 1 93 ? 13.565 -2.555 -7.092 1.00 93.94 93 ASP A C 1
ATOM 741 O O . ASP A 1 93 ? 13.974 -2.126 -8.175 1.00 93.94 93 ASP A O 1
ATOM 745 N N . ALA A 1 94 ? 12.647 -3.526 -7.021 1.00 95.94 94 ALA A N 1
ATOM 746 C CA . ALA A 1 94 ? 12.053 -4.130 -8.208 1.00 95.94 94 ALA A CA 1
ATOM 747 C C . ALA A 1 94 ? 11.318 -3.087 -9.061 1.00 95.94 94 ALA A C 1
ATOM 749 O O . ALA A 1 94 ? 11.471 -3.084 -10.283 1.00 95.94 94 ALA A O 1
ATOM 750 N N . TYR A 1 95 ? 10.576 -2.165 -8.440 1.00 95.88 95 TYR A N 1
ATOM 751 C CA . TYR A 1 95 ? 9.912 -1.081 -9.162 1.00 95.88 95 TYR A CA 1
ATOM 752 C C . TYR A 1 95 ? 10.915 -0.152 -9.855 1.00 95.88 95 TYR A C 1
ATOM 754 O O . TYR A 1 95 ? 10.774 0.135 -11.046 1.00 95.88 95 TYR A O 1
ATOM 762 N N . ASN A 1 96 ? 11.947 0.292 -9.138 1.00 95.50 96 ASN A N 1
ATOM 763 C CA . ASN A 1 96 ? 12.957 1.209 -9.664 1.00 95.50 96 ASN A CA 1
ATOM 764 C C . ASN A 1 96 ? 13.705 0.599 -10.855 1.00 95.50 96 ASN A C 1
ATOM 766 O O . ASN A 1 96 ? 13.908 1.261 -11.877 1.00 95.50 96 ASN A O 1
ATOM 770 N N . VAL A 1 97 ? 14.069 -0.681 -10.756 1.00 96.44 97 VAL A N 1
ATOM 771 C CA . VAL A 1 97 ? 14.725 -1.410 -11.845 1.00 96.44 97 VAL A CA 1
ATOM 772 C C . VAL A 1 97 ? 13.792 -1.572 -13.046 1.00 96.44 97 VAL A C 1
ATOM 774 O O . VAL A 1 97 ? 14.224 -1.337 -14.175 1.00 96.44 97 VAL A O 1
ATOM 777 N N . GLN A 1 98 ? 12.514 -1.901 -12.834 1.00 95.12 98 GLN A N 1
ATOM 778 C CA . GLN A 1 98 ? 11.529 -1.989 -13.919 1.00 95.12 98 GLN A CA 1
ATOM 779 C C . GLN A 1 98 ? 11.318 -0.642 -14.621 1.00 95.12 98 GLN A C 1
ATOM 781 O O . GLN A 1 98 ? 11.263 -0.577 -15.853 1.00 95.12 98 GLN A O 1
ATOM 786 N N . ALA A 1 99 ? 11.239 0.451 -13.859 1.00 96.00 99 ALA A N 1
ATOM 787 C CA . ALA A 1 99 ? 11.137 1.795 -14.414 1.00 96.00 99 ALA A CA 1
ATOM 788 C C . ALA A 1 99 ? 12.361 2.125 -15.283 1.00 96.00 99 ALA A C 1
ATOM 790 O O . ALA A 1 99 ? 12.213 2.543 -16.436 1.00 96.00 99 ALA A O 1
ATOM 791 N N . LEU A 1 100 ? 13.571 1.859 -14.779 1.00 96.25 100 LEU A N 1
ATOM 792 C CA . LEU A 1 100 ? 14.812 2.063 -15.525 1.00 96.25 100 LEU A CA 1
ATOM 793 C C . LEU A 1 100 ? 14.860 1.219 -16.808 1.00 96.25 100 LEU A C 1
ATOM 795 O O . LEU A 1 100 ? 15.177 1.749 -17.875 1.00 96.25 100 LEU A O 1
ATOM 799 N N . ALA A 1 101 ? 14.505 -0.065 -16.729 1.00 95.38 101 ALA A N 1
ATOM 800 C CA . ALA A 1 101 ? 14.458 -0.965 -17.879 1.00 95.38 101 ALA A CA 1
ATOM 801 C C . ALA A 1 101 ? 13.476 -0.462 -18.950 1.00 95.38 101 ALA A C 1
ATOM 803 O O . ALA A 1 101 ? 13.802 -0.436 -20.141 1.00 95.38 101 ALA A O 1
ATOM 804 N N . LYS A 1 102 ? 12.301 0.028 -18.536 1.00 95.25 102 LYS A N 1
ATOM 805 C CA . LYS A 1 102 ? 11.306 0.624 -19.435 1.00 95.25 102 LYS A CA 1
ATOM 806 C C . LYS A 1 102 ? 11.846 1.866 -20.146 1.00 95.25 102 LYS A C 1
ATOM 808 O O . LYS A 1 102 ? 11.694 1.975 -21.363 1.00 95.25 102 LYS A O 1
ATOM 813 N N . HIS A 1 103 ? 12.491 2.781 -19.422 1.00 95.44 103 HIS A N 1
ATOM 814 C CA . HIS A 1 103 ? 13.107 3.967 -20.025 1.00 95.44 103 HIS A CA 1
ATOM 815 C C . HIS A 1 103 ? 14.215 3.591 -21.007 1.00 95.44 103 HIS A C 1
ATOM 817 O O . HIS A 1 103 ? 14.242 4.081 -22.138 1.00 95.44 103 HIS A O 1
ATOM 823 N N . TYR A 1 104 ? 15.093 2.674 -20.604 1.00 96.25 104 TYR A N 1
ATOM 824 C CA . TYR A 1 104 ? 16.179 2.211 -21.451 1.00 96.25 104 TYR A CA 1
ATOM 825 C C . TYR A 1 104 ? 15.670 1.563 -22.736 1.00 96.25 104 TYR A C 1
ATOM 827 O O . TYR A 1 104 ? 16.220 1.819 -23.800 1.00 96.25 104 TYR A O 1
ATOM 835 N N . ARG A 1 105 ? 14.590 0.778 -22.670 1.00 95.06 105 ARG A N 1
ATOM 836 C CA . ARG A 1 105 ? 13.983 0.157 -23.851 1.00 95.06 105 ARG A CA 1
ATOM 837 C C . ARG A 1 105 ? 13.573 1.194 -24.897 1.00 95.06 105 ARG A C 1
ATOM 839 O O . ARG A 1 105 ? 13.851 1.000 -26.074 1.00 95.06 105 ARG A O 1
ATOM 846 N N . VAL A 1 106 ? 12.962 2.303 -24.482 1.00 96.00 106 VAL A N 1
ATOM 847 C CA . VAL A 1 106 ? 12.586 3.396 -25.399 1.00 96.00 106 VAL A CA 1
ATOM 848 C C . VAL A 1 106 ? 13.826 4.023 -26.044 1.00 96.00 106 VAL A C 1
ATOM 850 O O . VAL A 1 106 ? 13.859 4.231 -27.260 1.00 96.00 106 VAL A O 1
ATOM 853 N N . LEU A 1 107 ? 14.869 4.282 -25.249 1.00 95.31 107 LEU A N 1
ATOM 854 C CA . LEU A 1 107 ? 16.141 4.805 -25.756 1.00 95.31 107 LEU A CA 1
ATOM 855 C C . LEU A 1 107 ? 16.811 3.829 -26.729 1.00 95.31 107 LEU A C 1
ATOM 857 O O . LEU A 1 107 ? 17.272 4.244 -27.789 1.00 95.31 107 LEU A O 1
ATOM 861 N N . TYR A 1 108 ? 16.828 2.538 -26.400 1.00 95.25 108 TYR A N 1
ATOM 862 C CA . TYR A 1 108 ? 17.425 1.488 -27.216 1.00 95.25 108 TYR A CA 1
ATOM 863 C C . TYR A 1 108 ? 16.700 1.318 -28.553 1.00 95.25 108 TYR A C 1
ATOM 865 O O . TYR A 1 108 ? 17.352 1.244 -29.591 1.00 95.25 108 TYR A O 1
ATOM 873 N N . GLU A 1 109 ? 15.364 1.318 -28.557 1.00 95.25 109 GLU A N 1
ATOM 874 C CA . GLU A 1 109 ? 14.573 1.274 -29.793 1.00 95.25 109 GLU A CA 1
ATOM 875 C C . GLU A 1 109 ? 14.832 2.504 -30.670 1.00 95.25 109 GLU A C 1
ATOM 877 O O . GLU A 1 109 ? 15.014 2.386 -31.882 1.00 95.25 109 GLU A O 1
ATOM 882 N N . THR A 1 110 ? 14.922 3.689 -30.062 1.00 96.44 110 THR A N 1
ATOM 883 C CA . THR A 1 110 ? 15.239 4.930 -30.787 1.00 96.44 110 THR A CA 1
ATOM 884 C C . THR A 1 110 ? 16.647 4.867 -31.382 1.00 96.44 110 THR A C 1
ATOM 886 O O . THR A 1 110 ? 16.852 5.167 -32.561 1.00 96.44 110 THR A O 1
ATOM 889 N N . TRP A 1 111 ? 17.622 4.408 -30.593 1.00 94.88 111 TRP A N 1
ATOM 890 C CA . TRP A 1 111 ? 18.988 4.177 -31.045 1.00 94.88 111 TRP A CA 1
ATOM 891 C C . TRP A 1 111 ? 19.034 3.200 -32.222 1.00 94.88 111 TRP A C 1
ATOM 893 O O . TRP A 1 111 ? 19.597 3.524 -33.264 1.00 94.88 111 TRP A O 1
ATOM 903 N N . LYS A 1 112 ? 18.414 2.027 -32.083 1.00 95.56 112 LYS A N 1
ATOM 904 C CA . LYS A 1 112 ? 18.447 0.947 -33.074 1.00 95.56 112 LYS A CA 1
ATOM 905 C C . LYS A 1 112 ? 17.789 1.340 -34.394 1.00 95.56 112 LYS A C 1
ATOM 907 O O . LYS A 1 112 ? 18.332 1.028 -35.451 1.00 95.56 112 LYS A O 1
ATOM 912 N N . ASN A 1 113 ? 16.636 2.005 -34.333 1.00 96.31 113 ASN A N 1
ATOM 913 C CA . ASN A 1 113 ? 15.803 2.236 -35.513 1.00 96.31 113 ASN A CA 1
ATOM 914 C C . ASN A 1 113 ? 16.095 3.572 -36.211 1.00 96.31 113 ASN A C 1
ATOM 916 O O . ASN A 1 113 ? 15.833 3.689 -37.404 1.00 96.31 113 ASN A O 1
ATOM 920 N N . GLN A 1 114 ? 16.631 4.571 -35.501 1.00 95.44 114 GLN A N 1
ATOM 921 C CA . GLN A 1 114 ? 16.861 5.909 -36.063 1.00 95.44 114 GLN A CA 1
ATOM 922 C C . GLN A 1 114 ? 18.338 6.308 -36.035 1.00 95.44 114 GLN A C 1
ATOM 924 O O . GLN A 1 114 ? 18.920 6.623 -37.072 1.00 95.44 114 GLN A O 1
ATOM 929 N N . ILE A 1 115 ? 18.969 6.272 -34.859 1.00 96.19 115 ILE A N 1
ATOM 930 C CA . ILE A 1 115 ? 20.304 6.862 -34.681 1.00 96.19 115 ILE A CA 1
ATOM 931 C C . ILE A 1 115 ? 21.405 5.987 -35.288 1.00 96.19 115 ILE A C 1
ATOM 933 O O . ILE A 1 115 ? 22.292 6.493 -35.971 1.00 96.19 115 ILE A O 1
ATOM 937 N N . TYR A 1 116 ? 21.352 4.672 -35.079 1.00 95.81 116 TYR A N 1
ATOM 938 C CA . TYR A 1 116 ? 22.355 3.744 -35.592 1.00 95.81 116 TYR A CA 1
ATOM 939 C C . TYR A 1 116 ? 22.414 3.740 -37.131 1.00 95.81 116 TYR A C 1
ATOM 941 O O . TYR A 1 116 ? 23.514 3.923 -37.661 1.00 95.81 116 TYR A O 1
ATOM 949 N N . PRO A 1 117 ? 21.290 3.625 -37.872 1.00 97.00 117 PRO A N 1
ATOM 950 C CA . PRO A 1 117 ? 21.305 3.748 -39.329 1.00 97.00 117 PRO A CA 1
ATOM 951 C C . PRO A 1 117 ? 21.858 5.093 -39.809 1.00 97.00 117 PRO A C 1
ATOM 953 O O . PRO A 1 117 ? 22.680 5.115 -40.722 1.00 97.00 117 PRO A O 1
ATOM 956 N N . ALA A 1 118 ? 21.479 6.203 -39.164 1.00 96.75 118 ALA A N 1
ATOM 957 C CA . ALA A 1 118 ? 21.973 7.533 -39.522 1.00 96.75 118 ALA A CA 1
ATOM 958 C C . ALA A 1 118 ? 23.495 7.654 -39.337 1.00 96.75 118 ALA A C 1
ATOM 960 O O . ALA A 1 118 ? 24.193 8.134 -40.227 1.00 96.75 118 ALA A O 1
ATOM 961 N N . LEU A 1 119 ? 24.032 7.153 -38.219 1.00 96.44 119 LEU A N 1
ATOM 962 C CA . LEU A 1 119 ? 25.475 7.141 -37.963 1.00 96.44 119 LEU A CA 1
ATOM 963 C C . LEU A 1 119 ? 26.239 6.235 -38.932 1.00 96.44 119 LEU A C 1
ATOM 965 O O . LEU A 1 119 ? 27.365 6.556 -39.306 1.00 96.44 119 LEU A O 1
ATOM 969 N N . ARG A 1 120 ? 25.643 5.110 -39.342 1.00 96.31 120 ARG A N 1
ATOM 970 C CA . ARG A 1 120 ? 26.220 4.225 -40.362 1.00 96.31 120 ARG A CA 1
ATOM 971 C C . ARG A 1 120 ? 26.238 4.881 -41.742 1.00 96.31 120 ARG A C 1
ATOM 973 O O . ARG A 1 120 ? 27.226 4.712 -42.444 1.00 96.31 120 ARG A O 1
ATOM 980 N N . ALA A 1 121 ? 25.197 5.632 -42.104 1.00 96.50 121 ALA A N 1
ATOM 981 C CA . ALA A 1 121 ? 25.100 6.316 -43.395 1.00 96.50 121 ALA A CA 1
ATOM 982 C C . ALA A 1 121 ? 26.173 7.401 -43.588 1.00 96.50 121 ALA A C 1
ATOM 984 O O . ALA A 1 121 ? 26.604 7.635 -44.710 1.00 96.50 121 ALA A O 1
ATOM 985 N N . ILE A 1 122 ? 26.628 8.029 -42.499 1.00 96.56 122 ILE A N 1
ATOM 986 C CA . ILE A 1 122 ? 27.726 9.012 -42.514 1.00 96.56 122 ILE A CA 1
ATOM 987 C C . ILE A 1 122 ? 29.098 8.397 -42.189 1.00 96.56 122 ILE A C 1
ATOM 989 O O . ILE A 1 122 ? 30.025 9.125 -41.843 1.00 96.56 122 ILE A O 1
ATOM 993 N N . GLU A 1 123 ? 29.211 7.063 -42.204 1.00 95.00 123 GLU A N 1
ATOM 994 C CA . GLU A 1 123 ? 30.440 6.317 -41.889 1.00 95.00 123 GLU A CA 1
ATOM 995 C C . GLU A 1 123 ? 31.077 6.695 -40.537 1.00 95.00 123 GLU A C 1
ATOM 997 O O . GLU A 1 123 ? 32.293 6.652 -40.345 1.00 95.00 123 GLU A O 1
ATOM 1002 N N . SER A 1 124 ? 30.251 7.054 -39.549 1.00 95.38 124 SER A N 1
ATOM 1003 C CA . SER A 1 124 ? 30.755 7.502 -38.255 1.00 95.38 124 SER A CA 1
ATOM 1004 C C . SER A 1 124 ? 31.471 6.366 -37.508 1.00 95.38 124 SER A C 1
ATOM 1006 O O . SER A 1 124 ? 30.871 5.310 -37.262 1.00 95.38 124 SER A O 1
ATOM 1008 N N . PRO A 1 125 ? 32.694 6.592 -36.986 1.00 90.25 125 PRO A N 1
ATOM 1009 C CA . PRO A 1 125 ? 33.410 5.611 -36.165 1.00 90.25 125 PRO A CA 1
ATOM 1010 C C . PRO A 1 125 ? 32.761 5.392 -34.785 1.00 90.25 125 PRO A C 1
ATOM 1012 O O . PRO A 1 125 ? 33.227 4.573 -33.987 1.00 90.25 125 PRO A O 1
ATOM 1015 N N . LEU A 1 126 ? 31.710 6.149 -34.452 1.00 91.31 126 LEU A N 1
ATOM 1016 C CA . LEU A 1 126 ? 30.922 5.962 -33.234 1.00 91.31 126 LEU A CA 1
ATOM 1017 C C . LEU A 1 126 ? 29.887 4.842 -33.377 1.00 91.31 126 LEU A C 1
ATOM 1019 O O . LEU A 1 126 ? 29.531 4.235 -32.369 1.00 91.31 126 LEU A O 1
ATOM 1023 N N . ALA A 1 127 ? 29.443 4.522 -34.599 1.00 92.19 127 ALA A N 1
ATOM 1024 C CA . ALA A 1 127 ? 28.370 3.554 -34.829 1.00 92.19 127 ALA A CA 1
ATOM 1025 C C . ALA A 1 127 ? 28.701 2.166 -34.253 1.00 92.19 127 ALA A C 1
ATOM 1027 O O . ALA A 1 127 ? 27.877 1.571 -33.561 1.00 92.19 127 ALA A O 1
ATOM 1028 N N . GLY A 1 128 ? 29.924 1.675 -34.491 1.00 87.38 128 GLY A N 1
ATOM 1029 C CA . GLY A 1 128 ? 30.394 0.389 -33.963 1.00 87.38 128 GLY A CA 1
ATOM 1030 C C . GLY A 1 128 ? 30.636 0.403 -32.450 1.00 87.38 128 GLY A C 1
ATOM 1031 O O . GLY A 1 128 ? 30.268 -0.528 -31.751 1.00 87.38 128 GLY A O 1
ATOM 1032 N N . ARG A 1 129 ? 31.192 1.489 -31.903 1.00 86.94 129 ARG A N 1
ATOM 1033 C CA . ARG A 1 129 ? 31.480 1.565 -30.458 1.00 86.94 129 ARG A CA 1
ATOM 1034 C C . ARG A 1 129 ? 30.222 1.673 -29.601 1.00 86.94 129 ARG A C 1
ATOM 1036 O O . ARG A 1 129 ? 30.200 1.189 -28.473 1.00 86.94 129 ARG A O 1
ATOM 1043 N N . LEU A 1 130 ? 29.196 2.353 -30.104 1.00 92.56 130 LEU A N 1
ATOM 1044 C CA . LEU A 1 130 ? 27.955 2.564 -29.369 1.00 92.56 130 LEU A CA 1
ATOM 1045 C C . LEU A 1 130 ? 26.994 1.379 -29.503 1.00 92.56 130 LEU A C 1
ATOM 1047 O O . LEU A 1 130 ? 26.280 1.099 -28.544 1.00 92.56 130 LEU A O 1
ATOM 1051 N N . VAL A 1 131 ? 26.991 0.655 -30.632 1.00 92.50 131 VAL A N 1
ATOM 1052 C CA . VAL A 1 131 ? 26.066 -0.477 -30.815 1.00 92.50 131 VAL A CA 1
ATOM 1053 C C . VAL A 1 131 ? 26.273 -1.569 -29.767 1.00 92.50 131 VAL A C 1
ATOM 1055 O O . VAL A 1 131 ? 25.287 -2.031 -29.194 1.00 92.50 131 VAL A O 1
ATOM 1058 N N . ASP A 1 132 ? 27.525 -1.904 -29.447 1.00 90.44 132 ASP A N 1
ATOM 1059 C CA . ASP A 1 132 ? 27.837 -2.918 -28.435 1.00 90.44 132 ASP A CA 1
ATOM 1060 C C . ASP A 1 132 ? 27.391 -2.458 -27.046 1.00 90.44 132 ASP A C 1
ATOM 1062 O O . ASP A 1 132 ? 26.674 -3.173 -26.360 1.00 90.44 132 ASP A O 1
ATOM 1066 N N . ARG A 1 133 ? 27.670 -1.202 -26.673 1.00 93.88 133 ARG A N 1
ATOM 1067 C CA . ARG A 1 133 ? 27.249 -0.643 -25.375 1.00 93.88 133 ARG A CA 1
ATOM 1068 C C . ARG A 1 133 ? 25.736 -0.644 -25.186 1.00 93.88 133 ARG A C 1
ATOM 1070 O O . ARG A 1 133 ? 25.251 -0.911 -24.089 1.00 93.88 133 ARG A O 1
ATOM 1077 N N . PHE A 1 134 ? 24.989 -0.331 -26.241 1.00 94.69 134 PHE A N 1
ATOM 1078 C CA . PHE A 1 134 ? 23.531 -0.363 -26.200 1.00 94.69 134 PHE A CA 1
ATOM 1079 C C . PHE A 1 134 ? 22.988 -1.799 -26.121 1.00 94.69 134 PHE A C 1
ATOM 1081 O O . PHE A 1 134 ? 22.007 -2.072 -25.432 1.00 94.69 134 PHE A O 1
ATOM 1088 N N . LYS A 1 135 ? 23.634 -2.744 -26.807 1.00 91.25 135 LYS A N 1
ATOM 1089 C CA . LYS A 1 135 ? 23.262 -4.160 -26.756 1.00 91.25 135 LYS A CA 1
ATOM 1090 C C . LYS A 1 135 ? 23.570 -4.776 -25.386 1.00 91.25 135 LYS A C 1
ATOM 1092 O O . LYS A 1 135 ? 22.695 -5.405 -24.792 1.00 91.25 135 LYS A O 1
ATOM 1097 N N . ASP A 1 136 ? 24.768 -4.538 -24.866 1.00 92.88 136 ASP A N 1
ATOM 1098 C CA . ASP A 1 136 ? 25.224 -5.037 -23.569 1.00 92.88 136 ASP A CA 1
ATOM 1099 C C . ASP A 1 136 ? 24.430 -4.409 -22.425 1.00 92.88 136 ASP A C 1
ATOM 1101 O O . ASP A 1 136 ? 24.013 -5.112 -21.509 1.00 92.88 136 ASP A O 1
ATOM 1105 N N . GLY A 1 137 ? 24.142 -3.106 -22.502 1.00 94.44 137 GLY A N 1
ATOM 1106 C CA . GLY A 1 137 ? 23.297 -2.426 -21.523 1.00 94.44 137 GLY A CA 1
ATOM 1107 C C . GLY A 1 137 ? 21.880 -3.004 -21.472 1.00 94.44 137 GLY A C 1
ATOM 1108 O O . GLY A 1 137 ? 21.354 -3.219 -20.381 1.00 94.44 137 GLY A O 1
ATOM 1109 N N . SER A 1 138 ? 21.291 -3.351 -22.624 1.00 93.38 138 SER A N 1
ATOM 1110 C CA . SER A 1 138 ? 19.997 -4.044 -22.665 1.00 93.38 138 SER A CA 1
ATOM 1111 C C . SER A 1 138 ? 20.058 -5.415 -21.988 1.00 93.38 138 SER A C 1
ATOM 1113 O O . SER A 1 138 ? 19.139 -5.774 -21.253 1.00 93.38 138 SER A O 1
ATOM 1115 N N . ALA A 1 139 ? 21.117 -6.190 -22.238 1.00 93.94 139 ALA A N 1
ATOM 1116 C CA . ALA A 1 139 ? 21.284 -7.511 -21.637 1.00 93.94 139 ALA A CA 1
ATOM 1117 C C . ALA A 1 139 ? 21.514 -7.411 -20.122 1.00 93.94 139 ALA A C 1
ATOM 1119 O O . ALA A 1 139 ? 20.886 -8.136 -19.352 1.00 93.94 139 ALA A O 1
ATOM 1120 N N . PHE A 1 140 ? 22.360 -6.476 -19.688 1.00 95.94 140 PHE A N 1
ATOM 1121 C CA . PHE A 1 140 ? 22.620 -6.201 -18.279 1.00 95.94 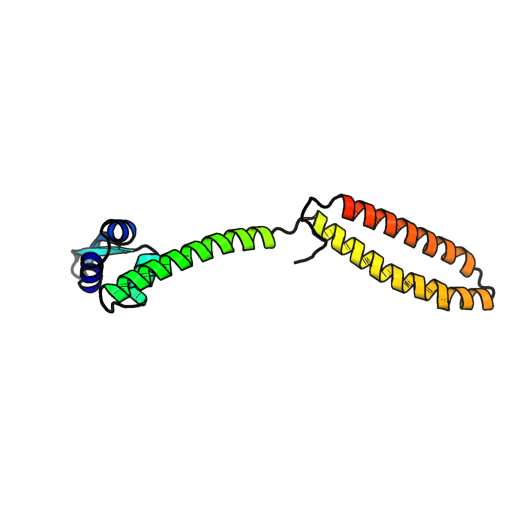140 PHE A CA 1
ATOM 1122 C C . PHE A 1 140 ? 21.336 -5.829 -17.536 1.00 95.94 140 PHE A C 1
ATOM 1124 O O . PHE A 1 140 ? 21.030 -6.435 -16.511 1.00 95.94 140 PHE A O 1
ATOM 1131 N N . LEU A 1 141 ? 20.545 -4.894 -18.073 1.00 95.94 141 LEU A N 1
ATOM 1132 C CA . LEU A 1 141 ? 19.286 -4.486 -17.450 1.00 95.94 141 LEU A CA 1
ATOM 1133 C C . LEU A 1 141 ? 18.289 -5.637 -17.342 1.00 95.94 141 LEU A C 1
ATOM 1135 O O . LEU A 1 141 ? 17.662 -5.778 -16.298 1.00 95.94 141 LEU A O 1
ATOM 1139 N N . MET A 1 142 ? 18.199 -6.500 -18.357 1.00 94.06 142 MET A N 1
ATOM 1140 C CA . MET A 1 142 ? 17.362 -7.700 -18.288 1.00 94.06 142 MET A CA 1
ATOM 1141 C C . MET A 1 142 ? 17.786 -8.622 -17.132 1.00 94.06 142 MET A C 1
ATOM 1143 O O . MET A 1 142 ? 16.931 -9.138 -16.412 1.00 94.06 142 MET A O 1
ATOM 1147 N N . TYR A 1 143 ? 19.091 -8.821 -16.915 1.00 96.62 143 TYR A N 1
ATOM 1148 C CA . TYR A 1 143 ? 19.577 -9.629 -15.792 1.00 96.62 143 TYR A CA 1
ATOM 1149 C C . TYR A 1 143 ? 19.308 -8.975 -14.436 1.00 96.62 143 TYR A C 1
ATOM 1151 O O . TYR A 1 143 ? 18.897 -9.667 -13.504 1.00 96.62 143 TYR A O 1
ATOM 1159 N N . VAL A 1 144 ? 19.510 -7.660 -14.320 1.00 96.25 144 VAL A N 1
ATOM 1160 C CA . VAL A 1 144 ? 19.241 -6.916 -13.080 1.00 96.25 144 VAL A CA 1
ATOM 1161 C C . VAL A 1 144 ? 17.747 -6.931 -12.755 1.00 96.25 144 VAL A C 1
ATOM 1163 O O . VAL A 1 144 ? 17.380 -7.192 -11.613 1.00 96.25 144 VAL A O 1
ATOM 1166 N N . GLU A 1 145 ? 16.880 -6.753 -13.751 1.00 94.88 145 GLU A N 1
ATOM 1167 C CA . GLU A 1 145 ? 15.423 -6.839 -13.602 1.00 94.88 145 GLU A CA 1
ATOM 1168 C C . GLU A 1 145 ? 14.978 -8.235 -13.159 1.00 94.88 145 GLU A C 1
ATOM 1170 O O . GLU A 1 145 ? 14.216 -8.373 -12.201 1.00 94.88 145 GLU A O 1
ATOM 1175 N N . GLN A 1 146 ? 15.503 -9.293 -13.782 1.00 95.31 146 GLN A N 1
ATOM 1176 C CA . GLN A 1 146 ? 15.231 -10.663 -13.344 1.00 95.31 146 GLN A CA 1
ATOM 1177 C C . GLN A 1 146 ? 15.727 -10.927 -11.920 1.00 95.31 146 GLN A C 1
ATOM 1179 O O . GLN A 1 146 ? 15.035 -11.587 -11.146 1.00 95.31 146 GLN A O 1
ATOM 1184 N N . ALA A 1 147 ? 16.916 -10.438 -11.565 1.00 95.69 147 ALA A N 1
ATOM 1185 C CA . ALA A 1 147 ? 17.474 -10.607 -10.229 1.00 95.69 147 ALA A CA 1
ATOM 1186 C C . ALA A 1 147 ? 16.643 -9.872 -9.168 1.00 95.69 147 ALA A C 1
ATOM 1188 O O . ALA A 1 147 ? 16.376 -10.449 -8.117 1.00 95.69 147 ALA A O 1
ATOM 1189 N N . ALA A 1 148 ? 16.192 -8.648 -9.456 1.00 94.88 148 ALA A N 1
ATOM 1190 C CA . ALA A 1 148 ? 15.326 -7.878 -8.569 1.00 94.88 148 ALA A CA 1
ATOM 1191 C C . ALA A 1 148 ? 13.970 -8.574 -8.374 1.00 94.88 148 ALA A C 1
ATOM 1193 O O . ALA A 1 148 ? 13.554 -8.812 -7.244 1.00 94.88 148 ALA A O 1
ATOM 1194 N N . ASN A 1 149 ? 13.336 -9.028 -9.460 1.00 93.62 149 ASN A N 1
ATOM 1195 C CA . ASN A 1 149 ? 12.062 -9.748 -9.384 1.00 93.62 149 ASN A CA 1
ATOM 1196 C C . ASN A 1 149 ? 12.172 -11.081 -8.617 1.00 93.62 149 ASN A C 1
ATOM 1198 O O . ASN A 1 149 ? 11.231 -11.470 -7.934 1.00 93.62 149 ASN A O 1
ATOM 1202 N N . LYS A 1 150 ? 13.318 -11.776 -8.682 1.00 95.19 150 LYS A N 1
ATOM 1203 C CA . LYS A 1 150 ? 13.564 -13.015 -7.915 1.00 95.19 150 LYS A CA 1
ATOM 1204 C C . LYS A 1 150 ? 13.681 -12.796 -6.404 1.00 95.19 150 LYS A C 1
ATOM 1206 O O . LYS A 1 150 ? 13.563 -13.765 -5.660 1.00 95.19 150 LYS A O 1
ATOM 1211 N N . ARG A 1 151 ? 13.952 -11.568 -5.951 1.00 93.81 151 ARG A N 1
ATOM 1212 C CA . ARG A 1 151 ? 14.041 -11.230 -4.520 1.00 93.81 151 ARG A CA 1
ATOM 1213 C C . ARG A 1 151 ? 12.672 -10.988 -3.880 1.00 93.81 151 ARG A C 1
ATOM 1215 O O . ARG A 1 151 ? 12.583 -10.990 -2.657 1.00 93.81 151 ARG A O 1
ATOM 1222 N N . LEU A 1 152 ? 11.620 -10.821 -4.683 1.00 93.38 152 LEU A N 1
ATOM 1223 C CA . LEU A 1 152 ? 10.258 -10.631 -4.191 1.00 93.38 152 LEU A CA 1
ATOM 1224 C C . LEU A 1 152 ? 9.726 -11.909 -3.531 1.00 93.38 152 LEU A C 1
ATOM 1226 O O . LEU A 1 152 ? 9.811 -13.007 -4.086 1.00 93.38 152 LEU A O 1
ATOM 1230 N N . LYS A 1 153 ? 9.139 -11.758 -2.344 1.00 91.12 153 LYS A N 1
ATOM 1231 C CA . LYS A 1 153 ? 8.449 -12.835 -1.624 1.00 91.12 153 LYS A CA 1
ATOM 1232 C C . LYS A 1 153 ? 7.070 -13.103 -2.246 1.00 91.12 153 LYS A C 1
ATOM 1234 O O . LYS A 1 153 ? 6.510 -12.227 -2.908 1.00 91.12 153 LYS A O 1
ATOM 1239 N N . PRO A 1 154 ? 6.469 -14.286 -2.015 1.00 88.75 154 PRO A N 1
ATOM 1240 C CA . PRO A 1 154 ? 5.115 -14.573 -2.484 1.00 88.75 154 PRO A CA 1
ATOM 1241 C C . PRO A 1 154 ? 4.113 -13.492 -2.050 1.00 88.75 154 PRO A C 1
ATOM 1243 O O . PRO A 1 154 ? 4.017 -13.169 -0.869 1.00 88.75 154 PRO A O 1
ATOM 1246 N N . GLY A 1 155 ? 3.378 -12.928 -3.014 1.00 84.62 155 GLY A N 1
ATOM 1247 C CA . GLY A 1 155 ? 2.395 -11.859 -2.788 1.00 84.62 155 GLY A CA 1
ATOM 1248 C C . GLY A 1 155 ? 2.950 -10.432 -2.870 1.00 84.62 155 GLY A C 1
ATOM 1249 O O . GLY A 1 155 ? 2.162 -9.497 -3.007 1.00 84.62 155 GLY A O 1
ATOM 1250 N N . GLN A 1 156 ? 4.275 -10.255 -2.858 1.00 89.25 156 GLN A N 1
ATOM 1251 C CA . GLN A 1 156 ? 4.898 -8.959 -3.116 1.00 89.25 156 GLN A CA 1
ATOM 1252 C C . GLN A 1 156 ? 4.869 -8.625 -4.602 1.00 89.25 156 GLN A C 1
ATOM 1254 O O . GLN A 1 156 ? 4.948 -9.505 -5.465 1.00 89.25 156 GLN A O 1
ATOM 1259 N N . LYS A 1 157 ? 4.774 -7.333 -4.904 1.00 90.56 157 LYS A N 1
ATOM 1260 C CA . LYS A 1 157 ? 4.799 -6.841 -6.278 1.00 90.56 157 LYS A CA 1
ATOM 1261 C C . LYS A 1 157 ? 5.585 -5.536 -6.359 1.00 90.56 157 LYS A C 1
ATOM 1263 O O . LYS A 1 157 ? 5.554 -4.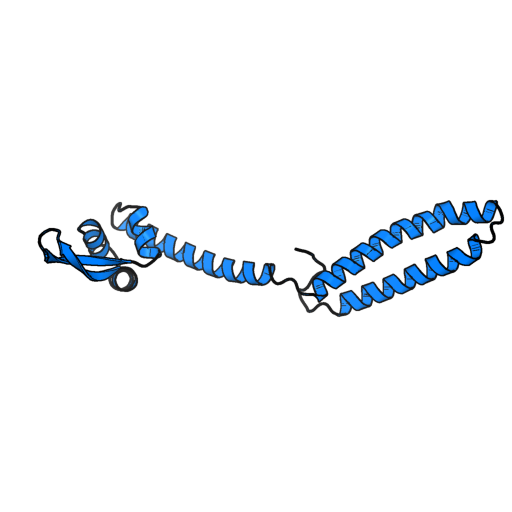765 -5.408 1.00 90.56 157 LYS A O 1
ATOM 1268 N N . PRO A 1 158 ? 6.239 -5.253 -7.493 1.00 92.00 158 PRO A N 1
ATOM 1269 C CA . PRO A 1 158 ? 6.907 -3.975 -7.704 1.00 92.00 158 PRO A CA 1
ATOM 1270 C C . PRO A 1 158 ? 5.917 -2.823 -7.500 1.00 92.00 158 PRO A C 1
ATOM 1272 O O . PRO A 1 158 ? 4.905 -2.740 -8.204 1.00 92.00 158 PRO A O 1
ATOM 1275 N N . ARG A 1 159 ? 6.183 -1.956 -6.522 1.00 88.75 159 ARG A N 1
ATOM 1276 C CA . ARG A 1 159 ? 5.372 -0.769 -6.229 1.00 88.75 159 ARG A CA 1
ATOM 1277 C C . ARG A 1 159 ? 6.172 0.252 -5.431 1.00 88.75 159 ARG A C 1
ATOM 1279 O O . ARG A 1 159 ? 7.096 -0.100 -4.707 1.00 88.75 159 ARG A O 1
ATOM 1286 N N . ILE A 1 160 ? 5.764 1.505 -5.557 1.00 83.62 160 ILE A N 1
ATOM 1287 C CA . ILE A 1 160 ? 6.183 2.621 -4.707 1.00 83.62 160 ILE A CA 1
ATOM 1288 C C . ILE A 1 160 ? 4.952 3.165 -3.983 1.00 83.62 160 ILE A C 1
ATOM 1290 O O . ILE A 1 160 ? 3.837 2.856 -4.409 1.00 83.62 160 ILE A O 1
ATOM 1294 N N . HIS A 1 161 ? 5.191 3.895 -2.888 1.00 70.44 161 HIS A N 1
ATOM 1295 C CA . HIS A 1 161 ? 4.183 4.502 -2.006 1.00 70.44 161 HIS A CA 1
ATOM 1296 C C . HIS A 1 161 ? 2.936 5.015 -2.735 1.00 70.44 161 HIS A C 1
ATOM 1298 O O . HIS A 1 161 ? 3.098 5.777 -3.717 1.00 70.44 161 HIS A O 1
#

Organism: Serratia marcescens (NCBI:txid615)

InterPro domains:
  IPR014054 Bacteriophage regulatory protein, Rha family [PF09669] (3-74)
  IPR014054 Bacteriophage regulatory protein, Rha family [TIGR02681] (4-77)

Radius of gyration: 34.16 Å; chains: 1; bounding box: 69×44×95 Å

Foldseek 3Di:
DVQLVVLCVLDDVVVNVVAWAKDWDWDQDPVRDIDIDIDIDGDPLRVQLVVVPDDDNVVSVVSNVVSVVVVVVVVVVVVVVVVVPCADPLLQQLQVLVVVLVVLVVVLCCCVPPVLVVCVVVVHPVSVVVNVVSVVVNVVSVVSNVVSVVPDDPPRHNDDD

Secondary structure (DSSP, 8-state):
-HHHHHHHHHS-HHHHHHHEEEEEEEEE-TTS-EEEEEEEEE-HHHHHHHHT----HHHHHHHHHHHHHHHHHHHHHHHHHHHHH---HHHHHHHHHHHHHHHHHHHHHHIIIIIHHHHHHTT-THHHHHHHHHHHHHHHHHHHHHHHHHTPPTT------

pLDDT: mean 88.76, std 8.03, range [59.16, 97.0]